Protein AF-A0A6A5FAD7-F1 (afdb_monomer)

Secondary structure (DSSP, 8-state):
-TT-TTTS-TTS-TTT--TTT--SS----TTGGGGT--HHHHHHHHHHHHHHTTT-------SGGGG-

Structure (mmCIF, N/CA/C/O backbone):
data_AF-A0A6A5FAD7-F1
#
_entry.id   AF-A0A6A5FAD7-F1
#
loop_
_atom_site.group_PDB
_atom_site.id
_atom_site.type_symbol
_atom_site.label_atom_id
_atom_site.label_alt_id
_atom_site.label_comp_id
_atom_site.label_asym_id
_atom_site.label_entity_id
_atom_site.label_seq_id
_atom_site.pdbx_PDB_ins_code
_atom_site.Cartn_x
_atom_site.Cartn_y
_atom_site.Cartn_z
_atom_site.occupancy
_atom_site.B_iso_or_equiv
_atom_site.auth_seq_id
_atom_site.auth_comp_id
_atom_site.auth_asym_id
_atom_site.auth_atom_id
_atom_site.pdbx_PDB_model_num
ATOM 1 N N . MET A 1 1 ? -0.044 7.457 14.838 1.00 70.19 1 MET A N 1
ATOM 2 C CA . MET A 1 1 ? -1.411 7.663 14.309 1.00 70.19 1 MET A CA 1
ATOM 3 C C . MET A 1 1 ? -2.463 6.828 15.031 1.00 70.19 1 MET A C 1
ATOM 5 O O . MET A 1 1 ? -3.308 7.428 15.667 1.00 70.19 1 MET A O 1
ATOM 9 N N . LYS A 1 2 ? -2.401 5.485 15.047 1.00 82.69 2 LYS A N 1
ATOM 10 C CA . LYS A 1 2 ? -3.451 4.642 15.671 1.00 82.69 2 LYS A CA 1
ATOM 11 C C . LYS A 1 2 ? -3.788 4.954 17.144 1.00 82.69 2 LYS A C 1
ATOM 13 O O . LYS A 1 2 ? -4.931 4.809 17.543 1.00 82.69 2 LYS A O 1
ATOM 18 N N . LYS A 1 3 ? -2.806 5.394 17.941 1.00 86.19 3 LYS A N 1
ATOM 19 C CA . LYS A 1 3 ? -2.993 5.764 19.359 1.00 86.19 3 LYS A CA 1
ATOM 20 C C . LYS A 1 3 ? -3.591 7.161 19.575 1.00 86.19 3 LYS A C 1
ATOM 22 O O . LYS A 1 3 ? -3.819 7.528 20.718 1.00 86.19 3 LYS A O 1
ATOM 27 N N . ILE A 1 4 ? -3.775 7.949 18.514 1.00 89.38 4 ILE A N 1
ATOM 28 C CA . ILE A 1 4 ? -4.378 9.283 18.581 1.00 89.38 4 ILE A CA 1
ATOM 29 C C . ILE A 1 4 ? -5.875 9.097 18.295 1.00 89.38 4 ILE A C 1
ATOM 31 O O . ILE A 1 4 ? -6.215 8.825 17.140 1.00 89.38 4 ILE A O 1
ATOM 35 N N . PRO A 1 5 ? -6.768 9.225 19.297 1.00 85.12 5 PRO A N 1
ATOM 36 C CA . PRO A 1 5 ? -8.191 8.912 19.129 1.00 85.12 5 PRO A CA 1
ATO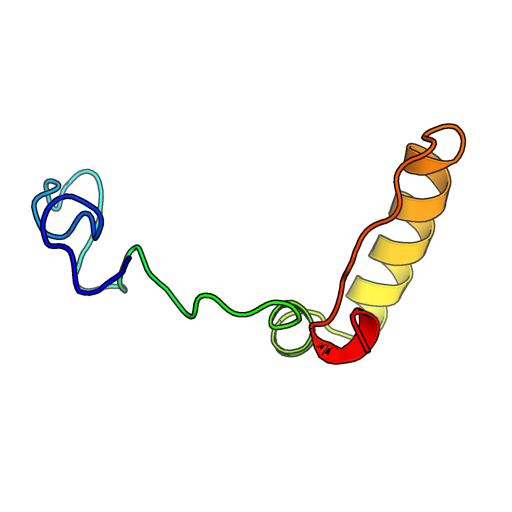M 37 C C . PRO A 1 5 ? -8.878 9.754 18.048 1.00 85.12 5 PRO A C 1
ATOM 39 O O . PRO A 1 5 ? -9.780 9.292 17.364 1.00 85.12 5 PRO A O 1
ATOM 42 N N . GLN A 1 6 ? -8.418 10.989 17.833 1.00 87.62 6 GLN A N 1
ATOM 43 C CA . GLN A 1 6 ? -8.975 11.875 16.807 1.00 87.62 6 GLN A CA 1
ATOM 44 C C . GLN A 1 6 ? -8.569 11.477 15.380 1.00 87.62 6 GLN A C 1
ATOM 46 O O . GLN A 1 6 ? -9.171 11.946 14.422 1.00 87.62 6 GLN A O 1
ATOM 51 N N . ALA A 1 7 ? -7.543 10.636 15.224 1.00 88.50 7 ALA A N 1
ATOM 52 C CA . ALA A 1 7 ? -6.994 10.258 13.924 1.00 88.50 7 ALA A CA 1
ATOM 53 C C . ALA A 1 7 ? -7.221 8.779 13.578 1.00 88.50 7 ALA A C 1
ATOM 55 O O . ALA A 1 7 ? -6.859 8.364 12.480 1.00 88.50 7 ALA A O 1
ATOM 56 N N . ASN A 1 8 ? -7.770 7.965 14.488 1.00 90.50 8 ASN A N 1
ATOM 57 C CA . ASN A 1 8 ? -7.977 6.527 14.273 1.00 90.50 8 ASN A CA 1
ATOM 58 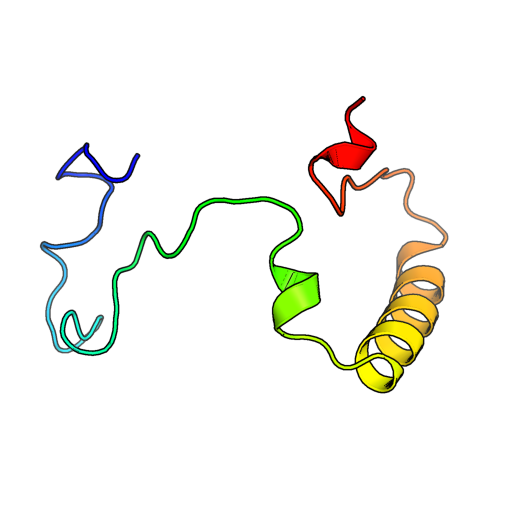C C . ASN A 1 8 ? -9.379 6.171 13.739 1.00 90.50 8 ASN A C 1
ATOM 60 O O . ASN A 1 8 ? -9.607 5.010 13.409 1.00 90.50 8 ASN A O 1
ATOM 64 N N . TYR A 1 9 ? -10.262 7.171 13.609 1.00 91.44 9 TYR A N 1
ATOM 65 C CA . TYR A 1 9 ? -11.615 7.073 13.049 1.00 91.44 9 TYR A CA 1
ATOM 66 C C . TYR A 1 9 ? -12.563 6.117 13.793 1.00 91.44 9 TYR A C 1
ATOM 68 O O . TYR A 1 9 ? -13.616 5.771 13.267 1.00 91.44 9 TYR A O 1
ATOM 76 N N . GLU A 1 10 ? -12.263 5.754 15.043 1.00 88.81 10 GLU A N 1
ATOM 77 C CA . GLU A 1 10 ? -13.133 4.886 15.859 1.00 88.81 10 GLU A CA 1
ATOM 78 C C . GLU A 1 10 ? -14.476 5.547 16.222 1.00 88.81 10 GLU A C 1
ATOM 80 O O . GLU A 1 10 ? -15.425 4.860 16.580 1.00 88.81 10 GLU A O 1
ATOM 85 N N . GLN A 1 11 ? -14.575 6.877 16.111 1.00 91.12 11 GLN A N 1
ATOM 86 C CA . GLN A 1 11 ? -15.797 7.641 16.402 1.00 91.12 11 GLN A CA 1
ATOM 87 C C . GLN A 1 11 ? -16.715 7.834 15.178 1.00 91.12 11 GLN A C 1
ATOM 89 O O . GLN A 1 11 ? -17.776 8.444 15.301 1.00 91.12 11 GLN A O 1
ATOM 94 N N . VAL A 1 12 ? -16.324 7.358 13.988 1.00 92.12 12 VAL A N 1
ATOM 95 C CA . VAL A 1 12 ? -17.179 7.414 12.786 1.00 92.12 12 VAL A CA 1
ATOM 96 C C . VAL A 1 12 ? -18.387 6.489 12.962 1.00 92.12 12 VAL A C 1
ATOM 98 O O . VAL A 1 12 ? -18.279 5.445 13.602 1.00 92.12 12 VAL A O 1
ATOM 101 N N . SER A 1 13 ? -19.545 6.850 12.402 1.00 94.00 13 SER A N 1
ATOM 102 C CA . SER A 1 13 ? -20.747 6.016 12.509 1.00 94.00 13 SER A CA 1
ATOM 103 C C . SER A 1 13 ? -20.556 4.640 11.856 1.00 94.00 13 SER A C 1
ATOM 105 O O . SER A 1 13 ? -19.899 4.502 10.823 1.00 94.00 13 SER A O 1
ATOM 107 N N . GLY A 1 14 ? -21.196 3.620 12.437 1.00 92.56 14 GLY A N 1
ATOM 108 C CA . GLY A 1 14 ? -21.180 2.249 11.911 1.00 92.56 14 GLY A CA 1
ATOM 109 C C . GLY A 1 14 ? -21.808 2.102 10.520 1.00 92.56 14 GLY A C 1
ATOM 110 O O . GLY A 1 14 ? -21.467 1.172 9.798 1.00 92.56 14 GLY A O 1
ATOM 111 N N . GLU A 1 15 ? -22.687 3.034 10.135 1.00 93.44 15 GLU A N 1
ATOM 112 C CA . GLU A 1 15 ? -23.280 3.109 8.792 1.00 93.44 15 GLU A CA 1
ATOM 113 C C . GLU A 1 15 ? -22.241 3.439 7.713 1.00 93.44 15 GLU A C 1
ATOM 115 O O . GLU A 1 15 ? -22.347 2.959 6.588 1.00 93.44 15 GLU A O 1
ATOM 120 N N . LEU A 1 16 ? -21.229 4.244 8.056 1.00 91.94 16 LEU A N 1
ATOM 121 C CA . LEU A 1 16 ? -20.150 4.626 7.143 1.00 91.94 16 LEU A CA 1
ATOM 122 C C . LEU A 1 16 ? -18.941 3.696 7.265 1.00 91.94 16 LEU A C 1
ATOM 124 O O . LEU A 1 16 ? -18.294 3.391 6.263 1.00 91.94 16 LEU A O 1
ATOM 128 N N . LEU A 1 17 ? -18.618 3.254 8.484 1.00 90.69 17 LEU A N 1
ATOM 129 C CA . LEU A 1 17 ? -17.475 2.388 8.751 1.00 90.69 17 LEU A CA 1
ATOM 130 C C . LEU A 1 17 ? -17.826 1.320 9.791 1.00 90.69 17 LEU A C 1
ATOM 132 O O . LEU A 1 17 ? -17.954 1.600 10.981 1.00 90.69 17 LEU A O 1
ATOM 136 N N . SER A 1 18 ? -17.918 0.065 9.353 1.00 93.31 18 SER A N 1
ATOM 137 C CA . SER A 1 18 ? -18.149 -1.060 10.259 1.00 93.31 18 SER A CA 1
ATOM 138 C C . SER A 1 18 ? -16.888 -1.405 11.059 1.00 93.31 18 SER A C 1
ATOM 140 O O . SER A 1 18 ? -16.022 -2.152 10.594 1.00 93.31 18 SER A O 1
ATOM 142 N N . HIS A 1 19 ? -16.841 -0.960 12.315 1.00 89.94 19 HIS A N 1
ATOM 143 C CA . HIS A 1 19 ? -15.753 -1.256 13.263 1.00 89.94 19 HIS A CA 1
ATOM 144 C C . HIS A 1 19 ? -15.627 -2.740 13.646 1.00 89.94 19 HIS A C 1
ATOM 146 O O . HIS A 1 19 ? -14.632 -3.145 14.239 1.00 89.94 19 HIS A O 1
ATOM 152 N N . GLN A 1 20 ? -16.619 -3.572 13.308 1.00 91.69 20 GLN A N 1
ATOM 153 C CA . GLN A 1 20 ? -16.569 -5.023 13.528 1.00 91.69 20 GLN A CA 1
ATOM 154 C C . GLN A 1 20 ? -15.815 -5.780 12.427 1.00 91.69 20 GLN A C 1
ATOM 156 O O . GLN A 1 20 ? -15.326 -6.880 12.668 1.00 91.69 20 GLN A O 1
ATOM 161 N N . GLN A 1 21 ? -15.721 -5.215 11.219 1.00 91.56 21 GLN A N 1
ATOM 162 C CA . GLN A 1 21 ? -15.056 -5.872 10.082 1.00 91.56 21 GLN A CA 1
ATOM 163 C C . GLN A 1 21 ? -13.552 -5.588 10.056 1.00 91.56 21 GLN A C 1
ATOM 165 O O . GLN A 1 21 ? -12.782 -6.301 9.416 1.00 91.56 21 GLN A O 1
ATOM 170 N N . GLY A 1 22 ? -13.121 -4.547 10.762 1.00 89.62 22 GLY A N 1
ATOM 171 C CA . GLY A 1 22 ? -11.729 -4.165 10.849 1.00 89.62 22 GLY A CA 1
ATOM 172 C C . GLY A 1 22 ? -11.569 -2.783 11.459 1.00 89.62 22 GLY A C 1
ATOM 173 O O . GLY A 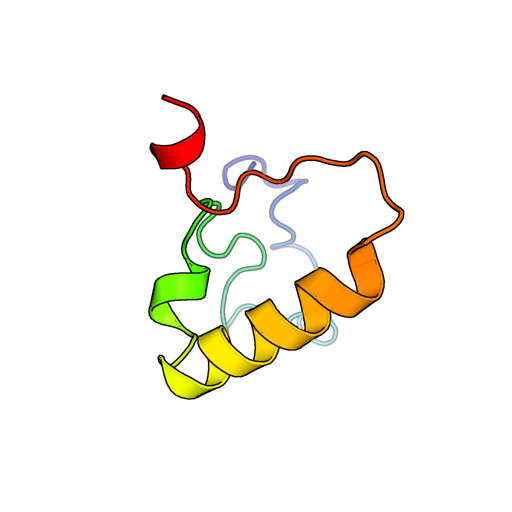1 22 ? -12.518 -2.174 11.942 1.00 89.62 22 GLY A O 1
ATO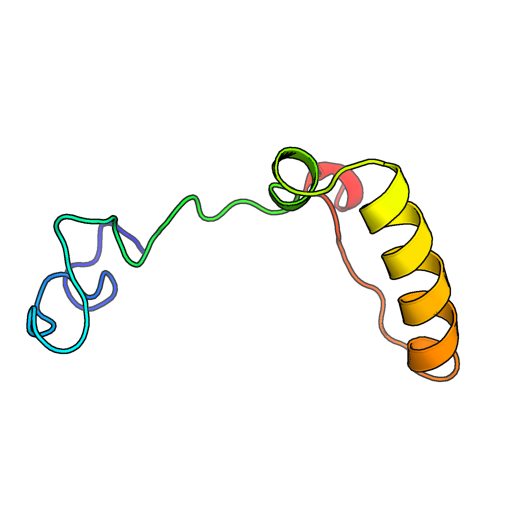M 174 N N . ALA A 1 23 ? -10.337 -2.290 11.411 1.00 90.81 23 ALA A N 1
ATOM 175 C CA . ALA A 1 23 ? -9.990 -0.950 11.851 1.00 90.81 23 ALA A CA 1
ATOM 176 C C . ALA A 1 23 ? -9.502 -0.121 10.663 1.00 90.81 23 ALA A C 1
ATOM 178 O O . ALA A 1 23 ? -8.800 -0.640 9.792 1.00 90.81 23 ALA A O 1
ATOM 179 N N . PHE A 1 24 ? -9.792 1.182 10.685 1.00 91.56 24 PHE A N 1
ATOM 180 C CA . PH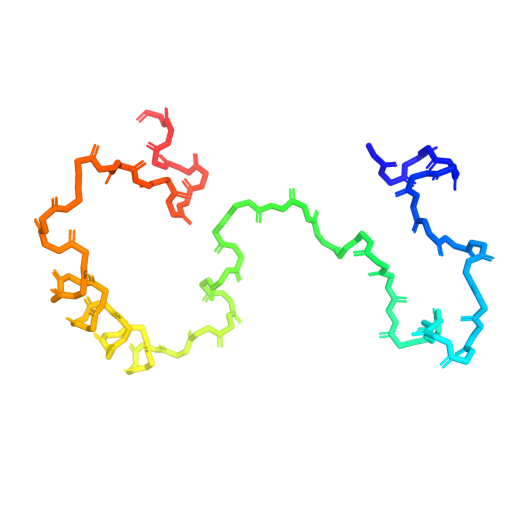E A 1 24 ? -9.301 2.132 9.682 1.00 91.56 24 PHE A CA 1
ATOM 181 C C . PHE A 1 24 ? -7.768 2.078 9.551 1.00 91.56 24 PHE A C 1
ATOM 183 O O . PHE A 1 24 ? -7.204 1.948 8.466 1.00 91.56 24 PHE A O 1
ATOM 190 N N . MET A 1 25 ? -7.072 2.087 10.691 1.00 92.38 25 MET A N 1
ATOM 191 C CA . MET A 1 25 ? -5.620 1.915 10.764 1.00 92.38 25 MET A CA 1
ATOM 192 C C . MET A 1 25 ? -5.246 0.420 10.724 1.00 92.38 25 MET A C 1
ATOM 194 O O . MET A 1 25 ? -5.053 -0.198 11.777 1.00 92.38 25 MET A O 1
ATOM 198 N N . ARG A 1 26 ? -5.140 -0.151 9.512 1.00 92.00 26 ARG A N 1
ATOM 199 C CA . ARG A 1 26 ? -4.952 -1.599 9.257 1.00 92.00 26 ARG A CA 1
ATOM 200 C C . ARG A 1 26 ? -3.617 -2.180 9.761 1.00 92.00 26 ARG A C 1
ATOM 202 O O . ARG A 1 26 ? -3.605 -2.890 10.761 1.00 92.00 26 ARG A O 1
ATOM 209 N N . LYS A 1 27 ? -2.502 -1.904 9.065 1.00 92.38 27 LYS A N 1
ATOM 210 C CA . LYS A 1 27 ? -1.135 -2.341 9.448 1.00 92.38 27 LYS A CA 1
ATOM 211 C C . LYS A 1 27 ? -0.143 -1.181 9.534 1.00 92.38 27 LYS A C 1
ATOM 213 O O . LYS A 1 27 ? 0.593 -1.089 10.506 1.00 92.38 27 LYS A O 1
ATOM 218 N N . GLY A 1 28 ? -0.167 -0.274 8.551 1.00 91.38 28 GLY A N 1
ATOM 219 C CA . GLY A 1 28 ? 0.736 0.882 8.505 1.00 91.38 28 GLY A CA 1
ATOM 220 C C . GLY A 1 28 ? 2.170 0.525 8.102 1.00 91.38 28 GLY A C 1
ATOM 221 O O . GLY A 1 28 ? 3.109 1.091 8.647 1.00 91.38 28 GLY A O 1
ATOM 222 N N . THR A 1 29 ? 2.334 -0.429 7.183 1.00 92.38 29 THR A N 1
ATOM 223 C CA . THR A 1 29 ? 3.634 -0.958 6.742 1.00 92.38 29 THR A CA 1
ATOM 224 C C . THR A 1 29 ? 3.761 -0.904 5.221 1.00 92.38 29 THR A C 1
ATOM 226 O O . THR A 1 29 ? 2.822 -1.281 4.514 1.00 92.38 29 THR A O 1
ATOM 229 N N . ILE A 1 30 ? 4.927 -0.490 4.722 1.00 95.00 30 ILE A N 1
ATOM 230 C CA . ILE A 1 30 ? 5.284 -0.552 3.295 1.00 95.00 30 ILE A CA 1
ATOM 231 C C . ILE A 1 30 ? 5.599 -2.015 2.933 1.00 95.00 30 ILE A C 1
ATOM 233 O O . ILE A 1 30 ? 6.156 -2.743 3.751 1.00 95.00 30 ILE A O 1
ATOM 237 N N . G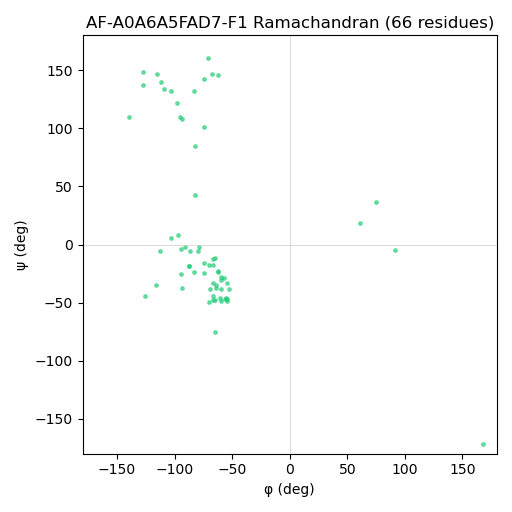LY A 1 31 ? 5.206 -2.467 1.740 1.00 95.81 31 GLY A N 1
ATOM 238 C CA . GLY A 1 31 ? 5.485 -3.828 1.253 1.00 95.81 31 GLY A CA 1
ATOM 239 C C . GLY A 1 31 ? 4.417 -4.888 1.554 1.00 95.81 31 GLY A C 1
ATOM 240 O O . GLY A 1 31 ? 4.505 -6.004 1.049 1.00 95.81 31 GLY A O 1
ATOM 241 N N . ASP A 1 32 ? 3.358 -4.569 2.307 1.00 96.88 32 ASP A N 1
ATOM 242 C CA . ASP A 1 32 ? 2.323 -5.564 2.645 1.00 96.88 32 ASP A CA 1
ATOM 243 C C . ASP A 1 32 ? 1.506 -6.052 1.430 1.00 96.88 32 ASP A C 1
ATOM 245 O O . ASP A 1 32 ? 0.820 -7.070 1.515 1.00 96.88 32 ASP A O 1
ATOM 249 N N . TRP A 1 33 ? 1.609 -5.376 0.280 1.00 96.38 33 TRP A N 1
ATOM 250 C CA . TRP A 1 33 ? 1.040 -5.833 -0.992 1.00 96.38 33 TRP A CA 1
ATOM 251 C C . TRP A 1 33 ? 1.564 -7.222 -1.400 1.00 96.38 33 TRP A C 1
ATOM 253 O O . TRP A 1 33 ? 0.807 -8.007 -1.970 1.00 96.38 33 TRP A O 1
ATOM 263 N N . LYS A 1 34 ? 2.794 -7.587 -1.000 1.00 96.06 34 LYS A N 1
ATOM 264 C CA . LYS A 1 34 ? 3.405 -8.907 -1.255 1.00 96.06 34 LYS A CA 1
ATOM 265 C C . LYS A 1 34 ? 2.639 -10.068 -0.615 1.00 96.06 34 LYS A C 1
ATOM 267 O O . LYS A 1 34 ? 2.732 -11.194 -1.081 1.00 96.06 34 LYS A O 1
ATOM 272 N N . ASN A 1 35 ? 1.859 -9.792 0.433 1.00 96.81 35 ASN A N 1
ATOM 273 C CA . ASN A 1 35 ? 0.995 -10.783 1.084 1.00 96.81 35 ASN A CA 1
ATOM 274 C C . ASN A 1 35 ? -0.391 -10.911 0.426 1.00 96.81 35 ASN A C 1
ATOM 276 O O . ASN A 1 35 ? -1.187 -11.740 0.857 1.00 96.81 35 ASN A O 1
ATOM 280 N N . HIS A 1 36 ? -0.711 -10.060 -0.554 1.00 96.75 36 HIS A N 1
ATOM 281 C CA . HIS A 1 36 ? -2.035 -9.992 -1.183 1.00 96.75 36 HIS A CA 1
ATOM 282 C C . HIS A 1 36 ? -1.991 -10.361 -2.665 1.00 96.75 36 HIS A C 1
ATOM 284 O O . HIS A 1 36 ? -2.941 -10.949 -3.176 1.00 96.75 36 HIS A O 1
ATOM 290 N N . PHE A 1 37 ? -0.906 -10.013 -3.355 1.00 98.06 37 PHE A N 1
ATOM 291 C CA . PHE A 1 37 ? -0.742 -10.308 -4.770 1.00 98.06 37 PHE A CA 1
ATOM 292 C C . PHE A 1 37 ? -0.222 -11.729 -4.959 1.00 98.06 37 PHE A C 1
ATOM 294 O O . PHE A 1 37 ? 0.758 -12.146 -4.344 1.00 98.06 37 PHE A O 1
ATOM 301 N N . THR A 1 38 ? -0.861 -12.463 -5.865 1.00 98.44 38 THR A N 1
ATOM 302 C CA . THR A 1 38 ? -0.235 -13.644 -6.468 1.00 98.44 38 THR A CA 1
ATOM 303 C C . THR A 1 38 ? 0.881 -13.214 -7.421 1.00 98.44 38 THR A C 1
ATOM 305 O O . THR A 1 38 ? 0.879 -12.085 -7.915 1.00 98.44 38 THR A O 1
ATOM 308 N N . VAL A 1 39 ? 1.800 -14.130 -7.739 1.00 98.25 39 VAL A N 1
ATOM 309 C CA . VAL A 1 39 ? 2.895 -13.869 -8.691 1.00 98.25 39 VAL A CA 1
ATOM 310 C C . VAL A 1 39 ? 2.353 -13.368 -10.036 1.00 98.25 39 VAL A C 1
ATOM 312 O O . VAL A 1 39 ? 2.748 -12.301 -10.486 1.00 98.25 39 VAL A O 1
ATOM 315 N N . ALA A 1 40 ? 1.354 -14.051 -10.605 1.00 98.50 40 ALA A N 1
ATOM 316 C CA . ALA A 1 40 ? 0.765 -13.673 -11.892 1.00 98.50 40 ALA A CA 1
ATOM 317 C C . ALA A 1 40 ? 0.069 -12.296 -11.873 1.00 98.50 40 ALA A C 1
ATOM 319 O O . ALA A 1 40 ? 0.084 -11.567 -12.863 1.00 98.50 40 ALA A O 1
ATOM 320 N N . GLN A 1 41 ? -0.560 -11.916 -10.754 1.00 98.62 41 GLN A N 1
ATOM 321 C CA . GLN A 1 41 ? -1.132 -10.572 -10.612 1.00 98.62 41 GLN A CA 1
ATOM 322 C C . GLN A 1 41 ? -0.042 -9.507 -10.525 1.00 98.62 41 GLN A C 1
ATOM 324 O O . GLN A 1 41 ? -0.225 -8.423 -11.076 1.00 98.62 41 GLN A O 1
ATOM 329 N N . ASN A 1 42 ? 1.062 -9.810 -9.840 1.00 98.25 42 ASN A N 1
ATOM 330 C CA . ASN A 1 42 ? 2.179 -8.886 -9.727 1.00 98.25 42 ASN A CA 1
ATOM 331 C C . ASN A 1 42 ? 2.857 -8.655 -11.080 1.00 98.25 42 ASN A C 1
ATOM 333 O O . ASN A 1 42 ? 3.021 -7.510 -11.472 1.00 98.25 42 ASN A O 1
ATOM 337 N N . GLU A 1 43 ? 3.152 -9.719 -11.829 1.00 98.44 43 GLU A N 1
ATOM 338 C CA . GLU A 1 43 ? 3.747 -9.618 -13.172 1.00 98.44 43 GLU A CA 1
ATOM 339 C C . GLU A 1 43 ? 2.897 -8.737 -14.099 1.00 98.44 43 GLU A C 1
ATOM 341 O O . GLU A 1 43 ? 3.399 -7.807 -14.729 1.00 98.44 43 GLU A O 1
ATOM 346 N N . ARG A 1 44 ? 1.574 -8.951 -14.106 1.00 98.50 44 ARG A N 1
ATOM 347 C CA . ARG A 1 44 ? 0.650 -8.120 -14.888 1.00 98.50 44 ARG A CA 1
ATOM 348 C C . ARG A 1 44 ? 0.618 -6.662 -14.420 1.00 98.50 44 ARG A C 1
ATOM 350 O O . ARG A 1 44 ? 0.441 -5.761 -15.241 1.00 98.50 44 ARG A O 1
ATOM 357 N N . PHE A 1 45 ? 0.702 -6.425 -13.112 1.00 98.12 45 PHE A N 1
ATOM 358 C CA . PHE A 1 45 ? 0.750 -5.071 -12.566 1.00 98.12 45 PHE A CA 1
ATOM 359 C C . PHE A 1 45 ? 2.045 -4.367 -12.971 1.00 98.12 45 PHE A C 1
ATOM 361 O O . PHE A 1 45 ? 1.976 -3.227 -13.421 1.00 98.12 45 PHE A O 1
ATOM 368 N N . ASP A 1 46 ? 3.186 -5.052 -12.885 1.00 97.50 46 ASP A N 1
ATOM 369 C CA . ASP A 1 46 ? 4.488 -4.512 -13.266 1.00 97.50 46 ASP A CA 1
ATOM 370 C C . ASP A 1 46 ? 4.492 -4.102 -14.744 1.00 97.50 46 ASP A C 1
ATOM 372 O O . ASP A 1 46 ? 4.854 -2.968 -15.056 1.00 97.50 46 ASP A O 1
ATOM 376 N N . GLU A 1 47 ? 4.019 -4.959 -15.654 1.00 98.12 47 GLU A N 1
ATOM 377 C CA . GLU A 1 47 ? 3.916 -4.628 -17.085 1.00 98.12 47 GLU A CA 1
ATOM 378 C C . GLU A 1 47 ? 3.081 -3.364 -17.338 1.00 98.12 47 GLU A C 1
ATOM 380 O O . GLU A 1 47 ? 3.487 -2.472 -18.089 1.00 98.12 47 GLU A O 1
ATOM 385 N N . LEU A 1 48 ? 1.910 -3.275 -16.699 1.00 98.12 48 LEU A N 1
ATOM 386 C CA . LEU A 1 48 ? 1.027 -2.121 -16.830 1.00 98.12 48 LEU A CA 1
ATOM 387 C C . LEU A 1 48 ? 1.682 -0.865 -16.250 1.00 98.12 48 LEU A C 1
ATOM 389 O O . LEU A 1 48 ? 1.705 0.170 -16.908 1.00 98.12 48 LEU A O 1
ATOM 393 N N . PHE A 1 49 ? 2.234 -0.954 -15.042 1.00 97.06 49 PHE A N 1
ATOM 394 C CA . PHE A 1 49 ? 2.835 0.179 -14.350 1.00 97.06 49 PHE A CA 1
ATOM 395 C C . PHE A 1 49 ? 4.002 0.766 -15.148 1.00 97.06 49 PHE A C 1
ATOM 397 O O . PHE A 1 49 ? 4.041 1.977 -15.352 1.00 97.06 49 PHE A O 1
ATOM 404 N N . HIS A 1 50 ? 4.902 -0.074 -15.674 1.00 95.56 50 HIS A N 1
ATOM 405 C CA . HIS A 1 50 ? 6.017 0.389 -16.507 1.00 95.56 50 HIS A CA 1
ATOM 406 C C . HIS A 1 50 ? 5.537 1.122 -17.762 1.00 95.56 50 HIS A C 1
ATOM 408 O O . HIS A 1 50 ? 6.141 2.119 -18.150 1.00 95.56 50 HIS A O 1
ATOM 414 N N . ARG A 1 51 ? 4.448 0.656 -18.386 1.00 97.69 51 ARG A N 1
ATOM 415 C CA . ARG A 1 51 ? 3.883 1.308 -19.571 1.00 97.69 51 ARG A CA 1
ATOM 416 C C . ARG A 1 51 ? 3.243 2.654 -19.240 1.00 97.69 51 ARG A C 1
ATOM 418 O O . ARG A 1 51 ? 3.519 3.631 -19.925 1.00 97.69 51 ARG A O 1
ATOM 425 N N . GLU A 1 52 ? 2.389 2.706 -18.220 1.00 97.56 52 GLU A N 1
ATOM 426 C CA . GLU A 1 52 ? 1.628 3.922 -17.895 1.00 97.56 52 GLU A CA 1
ATOM 427 C C . GLU A 1 52 ? 2.499 5.001 -17.226 1.00 97.56 52 GLU A C 1
ATOM 429 O O . GLU A 1 52 ? 2.191 6.187 -17.315 1.00 97.56 52 GLU A O 1
ATOM 434 N N . MET A 1 53 ? 3.599 4.610 -16.574 1.00 96.75 53 MET A N 1
ATOM 435 C CA . MET A 1 53 ? 4.476 5.524 -15.830 1.00 96.75 53 MET A CA 1
ATOM 436 C C . MET A 1 53 ? 5.781 5.862 -16.562 1.00 96.75 53 MET A C 1
ATOM 438 O O . MET A 1 53 ? 6.619 6.553 -15.986 1.00 96.75 53 MET A O 1
ATOM 442 N N . ALA A 1 54 ? 5.956 5.415 -17.812 1.00 94.75 54 ALA A N 1
ATOM 443 C CA . ALA A 1 54 ? 7.211 5.519 -18.565 1.00 94.75 54 ALA A CA 1
ATOM 444 C C . ALA A 1 54 ? 7.795 6.945 -18.624 1.00 94.75 54 ALA A C 1
ATOM 446 O O . ALA A 1 54 ? 9.006 7.119 -18.508 1.00 94.75 54 ALA A O 1
ATOM 447 N N . ASP A 1 55 ? 6.936 7.961 -18.746 1.00 96.06 55 ASP A N 1
ATOM 448 C CA . ASP A 1 55 ? 7.343 9.367 -18.887 1.00 96.06 55 ASP A CA 1
ATOM 449 C C . ASP A 1 55 ? 7.327 10.149 -17.560 1.00 96.06 55 ASP A C 1
ATOM 451 O O . ASP A 1 55 ? 7.469 11.374 -17.538 1.00 96.06 55 ASP A O 1
ATOM 455 N N . THR A 1 56 ? 7.129 9.462 -16.432 1.00 95.62 56 THR A N 1
ATOM 456 C CA . THR A 1 56 ? 7.033 10.103 -15.118 1.00 95.62 56 THR A CA 1
ATOM 457 C C . THR A 1 56 ? 8.371 10.024 -14.375 1.00 95.62 56 THR A C 1
ATOM 459 O O . THR A 1 56 ? 8.834 8.925 -14.076 1.00 95.62 56 THR A O 1
ATOM 462 N N . PRO A 1 57 ? 8.980 11.157 -13.969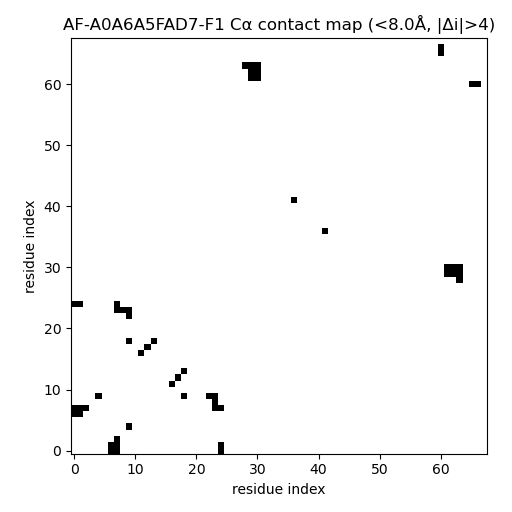 1.00 94.44 57 PRO A N 1
ATOM 463 C CA . PRO A 1 57 ? 10.267 11.170 -13.269 1.00 94.44 57 PRO A CA 1
ATOM 464 C C . PRO A 1 57 ? 10.104 10.910 -11.759 1.00 94.44 57 PRO A C 1
ATOM 466 O O . PRO A 1 57 ? 10.685 11.612 -10.931 1.00 94.44 57 PRO A O 1
ATOM 469 N N . LEU A 1 58 ? 9.258 9.948 -11.382 1.00 93.94 58 LEU A N 1
ATOM 470 C CA . LEU A 1 58 ? 9.012 9.585 -9.987 1.00 93.94 58 LEU A CA 1
ATOM 471 C C . LEU A 1 58 ? 9.621 8.223 -9.676 1.00 93.94 58 LEU A C 1
ATOM 473 O O . LEU A 1 58 ? 9.407 7.247 -10.391 1.00 93.94 58 LEU A O 1
ATOM 477 N N . HIS A 1 59 ? 10.321 8.162 -8.549 1.00 90.44 59 HIS A N 1
ATOM 478 C CA . HIS A 1 59 ? 10.814 6.921 -7.971 1.00 90.44 59 HIS A CA 1
ATOM 479 C C . HIS A 1 59 ? 9.926 6.524 -6.795 1.00 90.44 59 HIS A C 1
ATOM 481 O O . HIS A 1 59 ? 9.621 7.345 -5.928 1.00 90.44 59 HIS A O 1
ATOM 487 N N . PHE A 1 60 ? 9.512 5.261 -6.776 1.00 92.00 60 PHE A N 1
ATOM 488 C CA . PHE A 1 60 ? 8.627 4.711 -5.756 1.00 92.00 60 PHE A CA 1
ATOM 489 C C . PHE A 1 60 ? 9.378 3.698 -4.898 1.00 92.00 60 PHE A C 1
ATOM 491 O O . PHE A 1 60 ? 10.148 2.889 -5.407 1.00 92.00 60 PHE A O 1
ATOM 498 N N . ILE A 1 61 ? 9.113 3.740 -3.595 1.00 94.44 61 ILE A N 1
ATOM 499 C CA . ILE A 1 61 ? 9.576 2.753 -2.619 1.00 94.44 61 ILE A CA 1
ATOM 500 C C . ILE A 1 61 ? 8.439 1.744 -2.444 1.00 94.44 61 ILE A C 1
ATOM 502 O O . ILE A 1 61 ? 7.386 2.082 -1.892 1.00 94.44 61 ILE A O 1
ATOM 506 N N . TRP A 1 62 ? 8.628 0.521 -2.938 1.00 94.44 62 TRP A N 1
ATOM 507 C CA . TRP A 1 62 ? 7.588 -0.516 -2.931 1.00 94.44 62 TRP A CA 1
ATOM 508 C C . TRP A 1 62 ? 7.699 -1.438 -1.722 1.00 94.44 62 TRP A C 1
ATOM 510 O O . TRP A 1 62 ? 6.696 -2.012 -1.281 1.00 94.44 62 TRP A O 1
ATOM 520 N N . ASP A 1 63 ? 8.896 -1.562 -1.162 1.00 93.75 63 ASP A N 1
ATOM 521 C CA . ASP A 1 63 ? 9.201 -2.280 0.063 1.00 93.75 63 ASP A CA 1
ATOM 522 C C . ASP A 1 63 ? 9.980 -1.377 1.023 1.00 93.75 63 ASP A C 1
ATOM 524 O O . ASP A 1 63 ? 10.757 -0.525 0.607 1.00 93.75 63 ASP A O 1
ATOM 528 N N . ILE A 1 64 ? 9.795 -1.57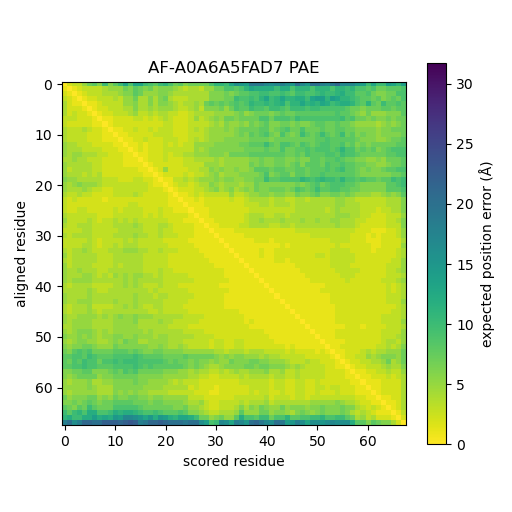6 2.329 1.00 92.25 64 ILE A N 1
ATOM 529 C CA . ILE A 1 64 ? 10.571 -0.840 3.334 1.00 92.25 64 ILE A CA 1
ATOM 530 C C . ILE A 1 64 ? 12.080 -1.098 3.190 1.00 92.25 64 ILE A C 1
ATOM 532 O O . ILE A 1 64 ? 12.879 -0.230 3.521 1.00 92.25 64 ILE A O 1
ATOM 536 N N . ARG A 1 65 ? 12.455 -2.269 2.662 1.00 89.25 65 ARG A N 1
ATOM 537 C CA . ARG A 1 65 ? 13.844 -2.657 2.388 1.00 89.25 65 ARG A CA 1
ATOM 538 C C . ARG A 1 65 ? 14.478 -1.882 1.236 1.00 89.25 65 ARG A C 1
ATOM 540 O O . ARG A 1 65 ? 15.693 -1.857 1.150 1.00 89.25 65 ARG A O 1
ATOM 547 N N . ASP A 1 66 ? 13.682 -1.238 0.385 1.00 86.69 66 ASP A N 1
ATOM 548 C CA . ASP A 1 66 ? 14.201 -0.439 -0.732 1.00 86.69 66 ASP A CA 1
ATOM 549 C C . ASP A 1 66 ? 14.700 0.948 -0.265 1.00 86.69 66 ASP A C 1
ATOM 551 O O . ASP A 1 66 ? 15.153 1.751 -1.075 1.00 86.69 66 ASP A O 1
ATOM 555 N N . ILE A 1 67 ? 14.562 1.258 1.032 1.0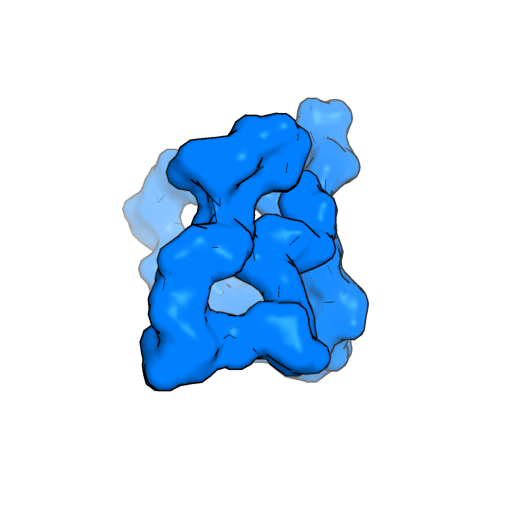0 82.62 67 ILE A N 1
ATOM 556 C CA . ILE A 1 67 ? 15.049 2.496 1.665 1.00 82.62 67 ILE A CA 1
ATOM 557 C C . ILE A 1 67 ? 16.506 2.352 2.144 1.00 82.62 67 ILE A C 1
ATOM 559 O O . ILE A 1 67 ? 17.154 3.368 2.398 1.00 82.62 67 ILE A O 1
ATOM 563 N N . GLU A 1 68 ? 17.001 1.119 2.296 1.00 58.12 68 GLU A N 1
ATOM 564 C CA . GLU A 1 68 ? 18.348 0.819 2.811 1.00 58.12 68 GLU A CA 1
ATOM 565 C C . GLU A 1 68 ? 19.453 0.960 1.755 1.00 58.12 68 GLU A C 1
ATOM 567 O O . GLU A 1 68 ? 19.248 0.541 0.593 1.00 58.12 68 GLU A O 1
#

Nearest PDB structures (foldseek):
  1z28-assembly1_A-2  TM=9.644E-01  e=2.566E-04  Homo sapiens
  3qvv-assembly2_B  TM=9.587E-01  e=2.942E-04  Homo sapiens
  3u3m-assembly1_A  TM=9.619E-01  e=3.149E-04  Homo sapiens
  1z29-assembly1_A-2  TM=9.586E-01  e=3.372E-04  Homo sapiens
  4gra-assembly2_B  TM=9.527E-01  e=4.743E-04  Homo sapiens

Foldseek 3Di:
DCPPVVPFCPPPDCVVPPVVVHTPCHPPFAQCVVVVDDPVRVVVVVVVCCVVCVPPPDDDDRHPVVVD

Radius of gyration: 16.77 Å; Cα contacts (8 Å, |Δi|>4): 27; chains: 1; bounding box: 42×26×39 Å

pLDDT: mean 92.52, std 6.37, range [58.12, 98.62]

InterPro domains:
  IPR000863 Sulfotransferase domain [PF00685] (1-56)
  IPR027417 P-loop containing nucleoside triphosphate hydrolase [G3DSA:3.40.50.300] (1-64)
  IPR027417 P-loop containing nucleoside triphosphate hydrolase [SSF52540] (1-63)

Mean predicted aligned error: 4.39 Å

Solvent-accessible surface area (backbone atoms only — not comparable to full-atom values): 4559 Å² total; per-residue (Å²): 102,72,86,39,72,91,69,29,59,79,83,54,56,62,93,82,44,54,71,87,83,48,59,83,70,73,83,89,64,68,40,62,60,71,81,72,51,52,71,71,56,44,56,55,46,50,59,49,49,55,64,78,43,67,90,52,99,72,86,80,76,69,36,65,72,69,76,111

Organism: Perca fluviatilis (NCBI:txid8168)

Sequence (68 aa):
MKKIPQANYEQVSGELLSHQQGAFMRKGTIGDWKNHFTVAQNERFDELFHREMADTPLHFIWDIRDIE